Protein AF-A0A1I6V4A9-F1 (afdb_monomer)

Mean predicted aligned error: 11.43 Å

Foldseek 3Di:
DVVVVVVVVVVVVVVPCPDPPPPPPPPPPPPPVAQVVVCVQQVLVQFFPVSNVQSVCLRPDDPVPDPQADPVDQKDWDWDDDPFWIKIFIAGNVRHTQKIKIKGKQTDDGPVVVVVCCVVPPPDDDPMDMWIWMDGPPDNHIDIDD

Solvent-accessible surface area (backbone atoms only — not comparable to full-atom values): 8840 Å² total; per-residue (Å²): 115,75,69,64,56,57,54,54,52,53,58,58,60,67,69,67,69,72,75,82,74,75,80,76,80,70,75,84,73,80,80,69,81,49,37,50,69,56,47,58,43,64,44,37,87,82,43,42,68,76,54,29,57,50,53,52,52,60,38,67,49,62,44,83,84,34,93,86,54,55,96,87,48,68,62,48,82,50,78,46,80,55,100,50,32,40,39,41,36,31,24,38,74,88,49,42,65,46,31,38,47,34,43,36,40,64,61,73,66,57,69,69,58,50,51,51,46,49,73,75,41,72,92,67,77,87,90,69,50,53,40,34,43,37,43,46,67,94,55,87,68,39,52,75,47,112

pLDDT: mean 83.56, std 15.52, range [48.38, 98.31]

Sequence (146 aa):
MKKLWSWMIIAIVGCMTTTWAQDIELSEVVVSAVNYKYLQSIGSEDAAIPVKLLEEKVAHYDLKGSELYSDEYDTYTVSFYIPQGTIVAVYDKDGNIIKTIERFKNINLPKEVNQALYKRFPGWTVKGDVYRVSYRQGQEVSKKIY

Structure (mmCIF, N/CA/C/O backbone):
data_AF-A0A1I6V4A9-F1
#
_entry.id   AF-A0A1I6V4A9-F1
#
loop_
_atom_site.group_PDB
_atom_site.id
_atom_site.type_symbol
_atom_site.label_atom_id
_atom_site.label_alt_id
_atom_site.label_comp_id
_atom_site.label_asym_id
_atom_site.label_entity_id
_atom_site.label_seq_id
_atom_site.pdbx_PDB_ins_code
_atom_site.Cartn_x
_atom_site.Cartn_y
_atom_site.Cartn_z
_atom_site.occupancy
_atom_site.B_iso_or_equiv
_atom_site.auth_seq_id
_atom_site.auth_comp_id
_atom_site.auth_asym_id
_atom_site.auth_atom_id
_atom_site.pdbx_PDB_model_num
ATOM 1 N N . MET A 1 1 ? 70.638 11.428 27.328 1.00 54.38 1 MET A N 1
ATOM 2 C CA . MET A 1 1 ? 69.443 11.469 28.208 1.00 54.38 1 MET A CA 1
ATOM 3 C C . MET A 1 1 ? 68.284 12.301 27.644 1.00 54.38 1 MET A C 1
ATOM 5 O O . MET A 1 1 ? 67.154 11.853 27.743 1.00 54.38 1 MET A O 1
ATOM 9 N N . LYS A 1 2 ? 68.519 13.445 26.975 1.00 52.97 2 LYS A N 1
ATOM 10 C CA . LYS A 1 2 ? 67.441 14.300 26.420 1.00 52.97 2 LYS A CA 1
ATOM 11 C C . LYS A 1 2 ? 66.609 13.664 25.289 1.00 52.97 2 LYS A C 1
ATOM 13 O O . LYS A 1 2 ? 65.428 13.959 25.171 1.00 52.97 2 LYS A O 1
ATOM 18 N N . LYS A 1 3 ? 67.194 12.759 24.487 1.00 53.72 3 LYS A N 1
ATOM 19 C CA . LYS A 1 3 ? 66.452 12.055 23.424 1.00 53.72 3 LYS A CA 1
ATOM 20 C C . LYS A 1 3 ? 65.467 11.010 23.954 1.00 53.72 3 LYS A C 1
ATOM 22 O O . LYS A 1 3 ? 64.415 10.882 23.360 1.00 53.72 3 LYS A O 1
ATOM 27 N N . LEU A 1 4 ? 65.739 10.330 25.072 1.00 53.50 4 LEU A N 1
ATOM 28 C CA . LEU A 1 4 ? 64.808 9.328 25.620 1.00 53.50 4 LEU A CA 1
ATOM 29 C C . LEU A 1 4 ? 63.523 9.982 26.161 1.00 53.50 4 LEU A C 1
ATOM 31 O O . LEU A 1 4 ? 62.426 9.462 25.993 1.00 53.50 4 LEU A O 1
ATOM 35 N N . TRP A 1 5 ? 63.663 11.175 26.743 1.00 56.72 5 TRP A N 1
ATOM 36 C CA . TRP A 1 5 ? 62.543 11.918 27.317 1.00 56.72 5 TRP A CA 1
ATOM 37 C C . TRP A 1 5 ? 61.569 12.438 26.248 1.00 56.72 5 TRP A C 1
ATOM 39 O O . TRP A 1 5 ? 60.359 12.427 26.452 1.00 56.72 5 TRP A O 1
ATOM 49 N N . SER A 1 6 ? 62.083 12.796 25.066 1.00 56.53 6 SER A N 1
ATOM 50 C CA . SER A 1 6 ? 61.264 13.233 23.927 1.00 56.53 6 SER A CA 1
ATOM 51 C C . SER A 1 6 ? 60.375 12.121 23.355 1.00 56.53 6 SER A C 1
ATOM 53 O O . SER A 1 6 ? 59.310 12.422 22.829 1.00 56.53 6 SER A O 1
ATOM 55 N N . TRP A 1 7 ? 60.783 10.852 23.455 1.00 55.19 7 TRP A N 1
ATOM 56 C CA . TRP A 1 7 ? 59.978 9.717 22.980 1.00 55.19 7 TRP A CA 1
ATOM 57 C C . TRP A 1 7 ? 58.879 9.347 23.980 1.00 55.19 7 TRP A C 1
ATOM 59 O O . TRP A 1 7 ? 57.786 8.953 23.581 1.00 55.19 7 TRP A O 1
ATOM 69 N N . MET A 1 8 ? 59.129 9.564 25.274 1.00 58.81 8 MET A N 1
ATOM 70 C CA . MET A 1 8 ? 58.137 9.342 26.326 1.00 58.81 8 MET A CA 1
ATOM 71 C C . MET A 1 8 ? 56.964 10.332 26.234 1.00 58.81 8 MET A C 1
ATOM 73 O O . MET A 1 8 ? 55.823 9.953 26.469 1.00 58.81 8 MET A O 1
ATOM 77 N N . ILE A 1 9 ? 57.217 11.577 25.817 1.00 59.75 9 ILE A N 1
ATOM 78 C CA . ILE A 1 9 ? 56.169 12.601 25.643 1.00 59.75 9 ILE A CA 1
ATOM 79 C C . ILE A 1 9 ? 55.255 12.276 24.448 1.00 59.75 9 ILE A C 1
ATOM 81 O O . ILE A 1 9 ? 54.042 12.437 24.545 1.00 59.75 9 ILE A O 1
ATOM 85 N N . ILE A 1 10 ? 55.804 11.748 23.347 1.00 60.94 10 ILE A N 1
ATOM 86 C CA . ILE A 1 10 ? 55.018 11.341 22.166 1.00 60.94 10 ILE A CA 1
ATOM 87 C C . ILE A 1 10 ? 54.097 10.155 22.496 1.00 60.94 10 ILE A C 1
ATOM 89 O O . ILE A 1 10 ? 52.945 10.135 22.066 1.00 60.94 10 ILE A O 1
ATOM 93 N N . ALA A 1 11 ? 54.564 9.210 23.320 1.00 59.00 11 ALA A N 1
ATOM 94 C CA . ALA A 1 11 ? 53.746 8.088 23.782 1.00 59.00 11 ALA A CA 1
ATOM 95 C C . ALA A 1 11 ? 52.571 8.533 24.677 1.00 59.00 11 ALA A C 1
ATOM 97 O O . ALA A 1 11 ? 51.489 7.955 24.605 1.00 59.00 11 ALA A O 1
ATOM 98 N N . ILE A 1 12 ? 52.752 9.588 25.479 1.00 59.47 12 ILE A N 1
ATOM 99 C CA . ILE A 1 12 ? 51.705 10.122 26.366 1.00 59.47 12 ILE A CA 1
ATOM 100 C C . ILE A 1 12 ? 50.650 10.915 25.575 1.00 59.47 12 ILE A C 1
ATOM 102 O O . ILE A 1 12 ? 49.462 10.809 25.867 1.00 59.47 12 ILE A O 1
ATOM 106 N N . VAL A 1 13 ? 51.053 11.659 24.538 1.00 58.09 13 VAL A N 1
ATOM 107 C CA . VAL A 1 13 ? 50.118 12.423 23.688 1.00 58.09 13 VAL A CA 1
ATOM 108 C C . VAL A 1 13 ? 49.313 11.508 22.754 1.00 58.09 13 VAL A C 1
ATOM 110 O O . VAL A 1 13 ? 48.132 11.761 22.530 1.00 58.09 13 VAL A O 1
ATOM 113 N N . GLY A 1 14 ? 49.895 10.402 22.273 1.00 56.19 14 GLY A N 1
ATOM 114 C CA . GLY A 1 14 ? 49.172 9.405 21.469 1.00 56.19 14 GLY A CA 1
ATOM 115 C C . GLY A 1 14 ? 48.066 8.665 22.234 1.00 56.19 14 GLY A C 1
ATOM 116 O O . GLY A 1 14 ? 47.083 8.240 21.633 1.00 56.19 14 GLY A O 1
ATOM 117 N N . CYS A 1 15 ? 48.182 8.566 23.562 1.00 54.91 15 CYS A N 1
ATOM 118 C CA . CYS A 1 15 ? 47.240 7.828 24.409 1.00 54.91 15 CYS A CA 1
ATOM 119 C C . CYS A 1 15 ? 45.963 8.619 24.771 1.00 54.91 15 CYS A C 1
ATOM 121 O O . CYS A 1 15 ? 45.036 8.054 25.339 1.00 54.91 15 CYS A O 1
ATOM 123 N N . MET A 1 16 ? 45.885 9.917 24.446 1.00 52.19 16 MET A N 1
ATOM 124 C CA . MET A 1 16 ? 44.729 10.766 24.786 1.00 52.19 16 MET A CA 1
ATOM 125 C C . MET A 1 16 ? 43.707 10.938 23.654 1.00 52.19 16 MET A C 1
ATOM 127 O O . MET A 1 16 ? 42.752 11.696 23.799 1.00 52.19 16 MET A O 1
ATOM 131 N N . THR A 1 17 ? 43.839 10.211 22.542 1.00 56.78 17 THR A N 1
ATOM 132 C CA . THR A 1 17 ? 42.770 10.151 21.530 1.00 56.78 17 THR A CA 1
ATOM 133 C C . THR A 1 17 ? 41.770 9.052 21.882 1.00 56.78 17 THR A C 1
ATOM 135 O O . THR A 1 17 ? 41.602 8.075 21.160 1.00 56.78 17 THR A O 1
ATOM 138 N N . THR A 1 18 ? 41.082 9.195 23.018 1.00 60.34 18 THR A N 1
ATOM 139 C CA . THR A 1 18 ? 39.826 8.466 23.212 1.00 60.34 18 THR A CA 1
ATOM 140 C C . THR A 1 18 ? 38.873 8.972 22.142 1.00 60.34 18 THR A C 1
ATOM 142 O O . THR A 1 18 ? 38.457 10.132 22.155 1.00 60.34 18 THR A O 1
ATOM 145 N N . THR A 1 19 ? 38.610 8.125 21.156 1.00 58.69 19 THR A N 1
ATOM 146 C CA . THR A 1 19 ? 37.607 8.337 20.123 1.00 58.69 19 THR A CA 1
ATOM 147 C C . THR A 1 19 ? 36.310 8.772 20.792 1.00 58.69 19 THR A C 1
ATOM 149 O O . THR A 1 19 ? 35.722 8.011 21.558 1.00 58.69 19 THR A O 1
ATOM 152 N N . TRP A 1 20 ? 35.879 9.999 20.516 1.00 59.47 20 TRP A N 1
ATOM 153 C CA . TRP A 1 20 ? 34.527 10.448 20.809 1.00 59.47 20 TRP A CA 1
ATOM 154 C C . TRP A 1 20 ? 33.604 9.663 19.879 1.00 59.47 20 TRP A C 1
ATOM 156 O O . TRP A 1 20 ? 33.311 10.094 18.766 1.00 59.47 20 TRP A O 1
ATOM 166 N N . ALA A 1 21 ? 33.224 8.457 20.292 1.00 62.88 21 ALA A N 1
ATOM 167 C CA . ALA A 1 21 ? 32.079 7.784 19.716 1.00 62.88 21 ALA A CA 1
ATOM 168 C C . ALA A 1 21 ? 30.872 8.601 20.176 1.00 62.88 21 ALA A C 1
ATOM 170 O O . ALA A 1 21 ? 30.520 8.591 21.352 1.00 62.88 21 ALA A O 1
ATOM 171 N N . GLN A 1 22 ? 30.320 9.421 19.283 1.00 57.84 22 GLN A N 1
ATOM 172 C CA . GLN A 1 22 ? 29.008 9.990 19.534 1.00 57.84 22 GLN A CA 1
ATOM 173 C C . GLN A 1 22 ? 28.034 8.817 19.498 1.00 57.84 22 GLN A C 1
ATOM 175 O O . GLN A 1 22 ? 27.768 8.274 18.425 1.00 57.84 22 GLN A O 1
ATOM 180 N N . ASP A 1 23 ? 27.549 8.408 20.667 1.00 56.22 23 ASP A N 1
ATOM 181 C CA . ASP A 1 23 ? 26.389 7.536 20.756 1.00 56.22 23 ASP A CA 1
ATOM 182 C C . ASP A 1 23 ? 25.213 8.335 20.195 1.00 56.22 23 ASP A C 1
ATOM 184 O O . ASP A 1 23 ? 24.641 9.210 20.845 1.00 56.22 23 ASP A O 1
ATOM 188 N N . ILE A 1 24 ? 24.918 8.109 18.917 1.00 59.47 24 ILE A N 1
ATOM 189 C CA . ILE A 1 24 ? 23.676 8.564 18.313 1.00 59.47 24 ILE A CA 1
ATOM 190 C C . ILE A 1 24 ? 22.593 7.740 19.009 1.00 59.47 24 ILE A C 1
ATOM 192 O O . ILE A 1 24 ? 22.347 6.597 18.625 1.00 59.47 24 ILE A O 1
ATOM 196 N N . GLU A 1 25 ? 21.976 8.298 20.052 1.00 52.31 25 GLU A N 1
ATOM 197 C CA . GLU A 1 25 ? 20.703 7.795 20.561 1.00 52.31 25 GLU A CA 1
ATOM 198 C C . GLU A 1 25 ? 19.691 7.923 19.422 1.00 52.31 25 GLU A C 1
ATOM 200 O O . GLU A 1 25 ? 19.100 8.978 19.174 1.00 52.31 25 GLU A O 1
ATOM 205 N N . LEU A 1 26 ? 19.546 6.844 18.655 1.00 58.53 26 LEU A N 1
ATOM 206 C CA . LEU A 1 26 ? 18.434 6.698 17.741 1.00 58.53 26 LEU A CA 1
ATOM 207 C C . LEU A 1 26 ? 17.184 6.729 18.616 1.00 58.53 26 LEU A C 1
ATOM 209 O O . LEU A 1 26 ? 17.035 5.884 19.498 1.00 58.53 26 LEU A O 1
ATOM 213 N N . SER A 1 27 ? 16.322 7.726 18.398 1.00 50.78 27 SER A N 1
ATOM 214 C CA . SER A 1 27 ? 15.012 7.777 19.044 1.00 50.78 27 SER A CA 1
ATOM 215 C C . SER A 1 27 ? 14.372 6.398 18.919 1.00 50.78 27 SER A C 1
ATOM 217 O O . SER A 1 27 ? 14.361 5.833 17.821 1.00 50.78 27 SER A O 1
ATOM 219 N N . GLU A 1 28 ? 13.919 5.841 20.044 1.00 48.44 28 GLU A N 1
ATOM 220 C CA . GLU A 1 28 ? 13.227 4.560 20.058 1.00 48.44 28 GLU A CA 1
ATOM 221 C C . GLU A 1 28 ? 12.020 4.676 19.126 1.00 48.44 28 GLU A C 1
ATOM 223 O O . GLU A 1 28 ? 11.001 5.290 19.448 1.00 48.44 28 GLU A O 1
ATOM 228 N N . VAL A 1 29 ? 12.163 4.130 17.919 1.00 57.12 29 VAL A N 1
ATOM 229 C CA . VAL A 1 29 ? 11.039 3.960 17.016 1.00 57.12 29 VAL A CA 1
ATOM 230 C C . VAL A 1 29 ? 10.203 2.881 17.669 1.00 57.12 29 VAL A C 1
ATOM 232 O O . VAL A 1 29 ? 10.557 1.704 17.627 1.00 57.12 29 VAL A O 1
ATOM 235 N N . VAL A 1 30 ? 9.106 3.284 18.308 1.00 48.38 30 VAL A N 1
ATOM 236 C CA . VAL A 1 30 ? 8.056 2.350 18.695 1.00 48.38 30 VAL A CA 1
ATOM 237 C C . VAL A 1 30 ? 7.569 1.729 17.393 1.00 48.38 30 VAL A C 1
ATOM 239 O O . VAL A 1 30 ? 6.771 2.320 16.667 1.00 48.38 30 VAL A O 1
ATOM 242 N N . VAL A 1 31 ? 8.093 0.547 17.065 1.00 52.16 31 VAL A N 1
ATOM 243 C CA . VAL A 1 31 ? 7.579 -0.286 15.981 1.00 52.16 31 VAL A CA 1
ATOM 244 C C . VAL A 1 31 ? 6.259 -0.846 16.491 1.00 52.16 31 VAL A C 1
ATOM 246 O O . VAL A 1 31 ? 6.157 -1.988 16.936 1.00 52.16 31 VAL A O 1
ATOM 249 N N . SER A 1 32 ? 5.233 -0.002 16.515 1.00 54.34 32 SER A N 1
ATOM 250 C CA . SER A 1 32 ? 3.876 -0.483 16.656 1.00 54.34 32 SER A CA 1
ATOM 251 C C . SER A 1 32 ? 3.626 -1.350 15.424 1.00 54.34 32 SER A C 1
ATOM 253 O O . SER A 1 32 ? 3.811 -0.920 14.288 1.00 54.34 32 SER A O 1
ATOM 255 N N . ALA A 1 33 ? 3.278 -2.619 15.642 1.00 59.25 33 ALA A N 1
ATOM 256 C CA . ALA A 1 33 ? 2.959 -3.571 14.579 1.00 59.25 33 ALA A CA 1
ATOM 257 C C . ALA A 1 33 ? 1.608 -3.222 13.922 1.00 59.25 33 ALA A C 1
ATOM 259 O O . ALA A 1 33 ? 0.701 -4.052 13.838 1.00 59.25 33 ALA A O 1
ATOM 260 N N . VAL A 1 34 ? 1.428 -1.969 13.512 1.00 77.75 34 VAL A N 1
ATOM 261 C CA . VAL A 1 34 ? 0.196 -1.484 12.906 1.00 77.75 34 VAL A CA 1
ATOM 262 C C . VAL A 1 34 ? 0.187 -1.974 11.466 1.00 77.75 34 VAL A C 1
ATOM 264 O O . VAL A 1 34 ? 1.165 -1.849 10.733 1.00 77.75 34 VAL A O 1
ATOM 267 N N . ASN A 1 35 ? -0.918 -2.595 11.061 1.00 92.50 35 ASN A N 1
ATOM 268 C CA . ASN A 1 35 ? -1.156 -2.980 9.671 1.00 92.50 35 ASN A CA 1
ATOM 269 C C . ASN A 1 35 ? -0.128 -3.947 9.039 1.00 92.50 35 ASN A C 1
ATOM 271 O O . ASN A 1 35 ? -0.049 -4.043 7.815 1.00 92.50 35 ASN A O 1
ATOM 275 N N . TYR A 1 36 ? 0.593 -4.754 9.831 1.00 90.69 36 TYR A N 1
ATOM 276 C CA . TYR A 1 36 ? 1.544 -5.749 9.297 1.00 90.69 36 TYR A CA 1
ATOM 277 C C . TYR A 1 36 ? 0.890 -6.750 8.327 1.00 90.69 36 TYR A C 1
ATOM 279 O O . TYR A 1 36 ? 1.500 -7.152 7.339 1.00 90.69 36 TYR A O 1
ATOM 287 N N . LYS A 1 37 ? -0.379 -7.121 8.570 1.00 91.56 37 LYS A N 1
ATOM 288 C CA . LYS A 1 37 ? -1.156 -8.008 7.686 1.00 91.56 37 LYS A CA 1
ATOM 289 C C . LYS A 1 37 ? -1.301 -7.421 6.284 1.00 91.56 37 LYS A C 1
ATOM 291 O O . LYS A 1 37 ? -1.220 -8.151 5.302 1.00 91.56 37 LYS A O 1
ATOM 296 N N . TYR A 1 38 ? -1.490 -6.105 6.199 1.00 94.06 38 TYR A N 1
ATOM 297 C CA . TYR A 1 38 ? -1.536 -5.392 4.932 1.00 94.06 38 TYR A CA 1
ATOM 298 C C . TYR A 1 38 ? -0.183 -5.500 4.217 1.00 94.06 38 TYR A C 1
ATOM 300 O O . TYR A 1 38 ? -0.148 -6.080 3.133 1.00 94.06 38 TYR A O 1
ATOM 308 N N . LEU A 1 39 ? 0.918 -5.075 4.855 1.00 93.25 39 LEU A N 1
ATOM 309 C CA . LEU A 1 39 ? 2.272 -5.103 4.271 1.00 93.25 39 LEU A CA 1
ATOM 310 C C . LEU A 1 39 ? 2.693 -6.504 3.806 1.00 93.25 39 LEU A C 1
ATOM 312 O O . LEU A 1 39 ? 3.253 -6.664 2.719 1.00 93.25 39 LEU A O 1
ATOM 316 N N . GLN A 1 40 ? 2.379 -7.524 4.606 1.00 91.31 40 GLN A N 1
ATOM 317 C CA . GLN A 1 40 ? 2.650 -8.918 4.273 1.00 91.31 40 GLN A CA 1
ATOM 318 C C . GLN A 1 40 ? 1.821 -9.378 3.068 1.00 91.31 40 GLN A C 1
ATOM 320 O O . GLN A 1 40 ? 2.366 -9.961 2.135 1.00 91.31 40 GLN A O 1
ATOM 325 N N . SER A 1 41 ? 0.514 -9.090 3.049 1.00 91.56 41 SER A N 1
ATOM 326 C CA . SER A 1 41 ? -0.380 -9.533 1.969 1.00 91.56 41 SER A CA 1
ATOM 327 C C . SER A 1 41 ? -0.008 -8.948 0.606 1.00 91.56 41 SER A C 1
ATOM 329 O O . SER A 1 41 ? -0.169 -9.604 -0.423 1.00 91.56 41 SER A O 1
ATOM 331 N N . ILE A 1 42 ? 0.481 -7.705 0.589 1.00 91.44 42 ILE A N 1
ATOM 332 C CA . ILE A 1 42 ? 0.906 -7.021 -0.629 1.00 91.44 42 ILE A CA 1
ATOM 333 C C . ILE A 1 42 ? 2.374 -7.289 -0.950 1.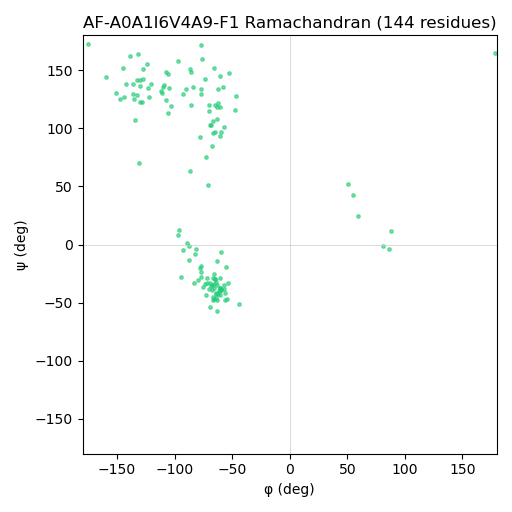00 91.44 42 ILE A C 1
ATOM 335 O O . ILE A 1 42 ? 2.857 -6.772 -1.948 1.00 91.44 42 ILE A O 1
ATOM 339 N N . GLY A 1 43 ? 3.092 -8.091 -0.156 1.00 89.62 43 GLY A N 1
ATOM 340 C CA . GLY A 1 43 ? 4.514 -8.379 -0.356 1.00 89.62 43 GLY A CA 1
ATOM 341 C C . GLY A 1 43 ? 5.342 -7.108 -0.540 1.00 89.62 43 GLY A C 1
ATOM 342 O O . GLY A 1 43 ? 6.031 -6.980 -1.551 1.00 89.62 43 GLY A O 1
ATOM 343 N N . SER A 1 44 ? 5.199 -6.160 0.391 1.00 87.56 44 SER A N 1
ATOM 344 C CA . SER A 1 44 ? 5.850 -4.841 0.341 1.00 87.56 44 SER A CA 1
ATOM 345 C C . SER A 1 44 ? 7.383 -4.934 0.324 1.00 87.56 44 SER A C 1
ATOM 347 O O . SER A 1 44 ? 8.066 -4.103 -0.270 1.00 87.56 44 SER A O 1
ATOM 349 N N . GLU A 1 45 ? 7.939 -5.989 0.926 1.00 86.75 45 GLU A N 1
ATOM 350 C CA . GLU A 1 45 ? 9.384 -6.224 0.991 1.00 86.75 45 GLU A CA 1
ATOM 351 C C . GLU A 1 45 ? 10.036 -6.358 -0.393 1.00 86.75 45 GLU A C 1
ATOM 353 O O . GLU A 1 45 ? 11.119 -5.814 -0.610 1.00 86.75 45 GLU A O 1
ATOM 358 N N . ASP A 1 46 ? 9.341 -6.997 -1.337 1.00 85.88 46 ASP A N 1
ATOM 359 C CA . ASP A 1 46 ? 9.819 -7.233 -2.704 1.00 85.88 46 ASP A CA 1
ATOM 360 C C . ASP A 1 46 ? 9.499 -6.070 -3.663 1.00 85.88 46 ASP A C 1
ATOM 362 O O . ASP A 1 46 ? 9.812 -6.122 -4.858 1.00 85.88 46 ASP A O 1
ATOM 366 N N . ALA A 1 47 ? 8.818 -5.029 -3.178 1.00 88.56 47 ALA A N 1
ATOM 367 C CA . ALA A 1 47 ? 8.380 -3.915 -4.003 1.00 88.56 47 ALA A CA 1
ATOM 368 C C . ALA A 1 47 ? 9.532 -2.955 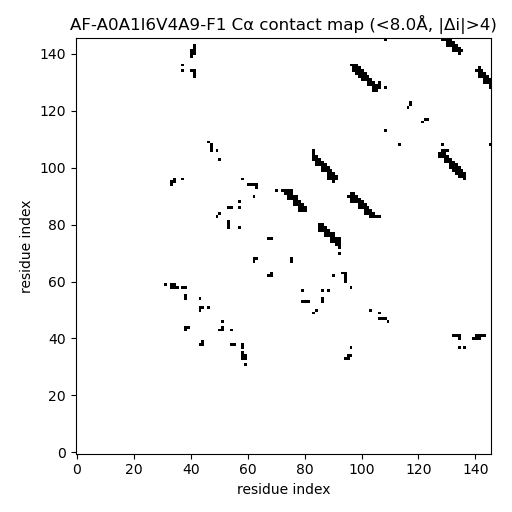-4.345 1.00 88.56 47 ALA A C 1
ATOM 370 O O . ALA A 1 47 ? 10.562 -2.875 -3.674 1.00 88.56 47 ALA A O 1
ATOM 371 N N . ALA A 1 48 ? 9.345 -2.161 -5.402 1.00 90.44 48 ALA A N 1
ATOM 372 C CA . ALA A 1 48 ? 10.284 -1.093 -5.727 1.00 90.44 48 ALA A CA 1
ATOM 373 C C . ALA A 1 48 ? 10.373 -0.079 -4.569 1.00 90.44 48 ALA A C 1
ATOM 375 O O . ALA A 1 48 ? 9.362 0.257 -3.962 1.00 90.44 48 ALA A O 1
ATOM 376 N N . ILE A 1 49 ? 11.558 0.487 -4.319 1.00 91.06 49 ILE A N 1
ATOM 377 C CA . ILE A 1 49 ? 11.803 1.450 -3.223 1.00 91.06 49 ILE A CA 1
ATOM 378 C C . ILE A 1 49 ? 10.706 2.529 -3.071 1.00 91.06 49 ILE A C 1
ATOM 380 O O . ILE A 1 49 ? 10.194 2.679 -1.963 1.00 91.06 49 ILE A O 1
ATOM 384 N N . PRO A 1 50 ? 10.287 3.270 -4.124 1.00 91.56 50 PRO A N 1
ATOM 385 C CA . PRO A 1 50 ? 9.249 4.297 -3.966 1.00 91.56 50 PRO A CA 1
ATOM 386 C C . PRO A 1 50 ? 7.879 3.728 -3.572 1.00 91.56 50 PRO A C 1
ATOM 388 O O . PRO A 1 50 ? 7.105 4.413 -2.910 1.00 91.56 50 PRO A O 1
ATOM 391 N N . VAL A 1 51 ? 7.583 2.492 -3.977 1.00 93.81 51 VAL A N 1
ATOM 392 C CA . VAL A 1 51 ? 6.363 1.775 -3.595 1.00 93.81 51 VAL A CA 1
ATOM 393 C C . VAL A 1 51 ? 6.430 1.425 -2.115 1.00 93.81 51 VAL A C 1
ATOM 395 O O . VAL A 1 51 ? 5.570 1.861 -1.355 1.00 93.81 51 VAL A O 1
ATOM 398 N N . LYS A 1 52 ? 7.510 0.753 -1.699 1.00 93.25 52 LYS A N 1
ATOM 399 C CA . LYS A 1 52 ? 7.740 0.333 -0.314 1.00 93.25 52 LYS A CA 1
ATOM 400 C C . LYS A 1 52 ? 7.653 1.502 0.667 1.00 93.25 52 LYS A C 1
ATOM 402 O O . LYS A 1 52 ? 6.945 1.419 1.661 1.00 93.25 52 LYS A O 1
ATOM 407 N N . LEU A 1 53 ? 8.309 2.623 0.361 1.00 93.06 53 LEU A N 1
ATOM 408 C CA . LEU A 1 53 ? 8.276 3.812 1.221 1.00 93.06 53 LEU A CA 1
ATOM 409 C C . LEU A 1 53 ? 6.859 4.374 1.396 1.00 93.06 53 LEU A C 1
ATOM 411 O O . LEU A 1 53 ? 6.503 4.834 2.482 1.00 93.06 53 LEU A O 1
ATOM 415 N N . LEU A 1 54 ? 6.046 4.363 0.335 1.00 95.75 54 LEU A N 1
ATOM 416 C CA . LEU A 1 54 ? 4.669 4.836 0.425 1.00 95.75 54 LEU A CA 1
ATOM 417 C C . LEU A 1 54 ? 3.796 3.840 1.193 1.00 95.75 54 LEU A C 1
ATOM 419 O O . LEU A 1 54 ? 3.030 4.260 2.051 1.00 95.75 54 LEU A O 1
ATOM 423 N N . GLU A 1 55 ? 3.937 2.542 0.930 1.00 95.75 55 GLU A N 1
ATOM 424 C CA . GLU A 1 55 ? 3.222 1.475 1.637 1.00 95.75 55 GLU A CA 1
ATOM 425 C C . GLU A 1 55 ? 3.539 1.468 3.141 1.00 95.75 55 GLU A C 1
ATOM 427 O O . GLU A 1 55 ? 2.616 1.390 3.953 1.00 95.75 55 GLU A O 1
ATOM 432 N N . GLU A 1 56 ? 4.807 1.635 3.529 1.00 94.50 56 GLU A N 1
ATOM 433 C CA . GLU A 1 56 ? 5.214 1.776 4.932 1.00 94.50 56 GLU A CA 1
ATOM 434 C C . GLU A 1 56 ? 4.603 3.026 5.568 1.00 94.50 56 GLU A C 1
ATOM 436 O O . GLU A 1 56 ? 4.082 2.953 6.681 1.00 94.50 56 GLU A O 1
ATOM 441 N N . LYS A 1 57 ? 4.585 4.161 4.860 1.00 94.75 57 LYS A N 1
ATOM 442 C CA . LYS A 1 57 ? 3.926 5.380 5.349 1.00 94.75 57 LYS A CA 1
ATOM 443 C C . LYS A 1 57 ? 2.430 5.168 5.594 1.00 94.75 57 LYS A C 1
ATOM 445 O O . LYS A 1 57 ? 1.898 5.697 6.564 1.00 94.75 57 LYS A O 1
ATOM 450 N N . VAL A 1 58 ? 1.758 4.420 4.719 1.00 96.25 58 VAL A N 1
ATOM 451 C CA . VAL A 1 58 ? 0.343 4.062 4.885 1.00 96.25 58 VAL A CA 1
ATOM 452 C C . VAL A 1 58 ? 0.159 3.135 6.088 1.00 96.25 58 VAL A C 1
ATOM 454 O O . VAL A 1 58 ? -0.710 3.377 6.916 1.00 96.25 58 VAL A O 1
ATOM 457 N N . ALA A 1 59 ? 0.998 2.111 6.243 1.00 95.50 59 ALA A N 1
ATOM 458 C CA . ALA A 1 59 ? 0.878 1.168 7.353 1.00 95.50 59 ALA A CA 1
ATOM 459 C C . ALA A 1 59 ? 1.017 1.832 8.735 1.00 95.50 59 ALA A C 1
ATOM 461 O O . ALA A 1 59 ? 0.279 1.469 9.652 1.00 95.50 59 ALA A O 1
ATOM 462 N N . HIS A 1 60 ? 1.907 2.823 8.853 1.00 94.06 60 HIS A N 1
ATOM 463 C CA . HIS A 1 60 ? 2.213 3.537 10.099 1.00 94.06 60 HIS A CA 1
ATOM 464 C C . HIS A 1 60 ? 1.453 4.861 10.261 1.00 94.06 60 HIS A C 1
ATOM 466 O O . HIS A 1 60 ? 1.814 5.676 11.109 1.00 94.06 60 HIS A O 1
ATOM 472 N N . TYR A 1 61 ? 0.435 5.125 9.439 1.00 94.31 61 TYR A N 1
ATOM 473 C CA . TYR A 1 61 ? -0.338 6.353 9.564 1.00 94.31 61 TYR A CA 1
ATOM 474 C C . TYR A 1 61 ? -1.096 6.390 10.899 1.00 94.31 61 TYR A C 1
ATOM 476 O O . TYR A 1 61 ? -1.946 5.538 11.164 1.00 94.31 61 TYR A O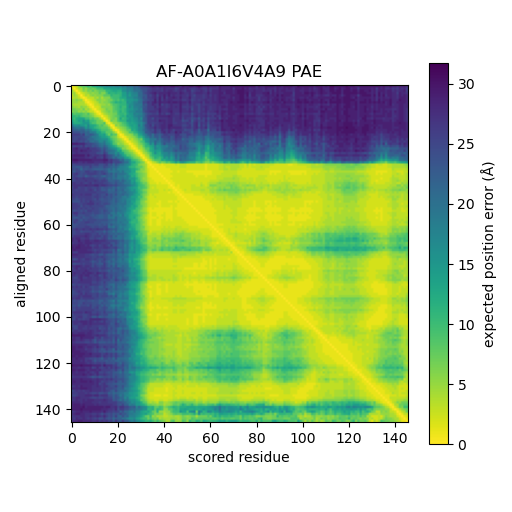 1
ATOM 484 N N . ASP A 1 62 ? -0.807 7.399 11.723 1.00 93.19 62 ASP A N 1
ATOM 485 C CA . ASP A 1 62 ? -1.526 7.633 12.973 1.00 93.19 62 ASP A CA 1
ATOM 486 C C . ASP A 1 62 ? -2.874 8.305 12.694 1.00 93.19 62 ASP A C 1
ATOM 488 O O . ASP A 1 62 ? -2.987 9.528 12.599 1.00 93.19 62 ASP A O 1
ATOM 492 N N . LEU A 1 63 ? -3.909 7.476 12.544 1.00 92.44 63 LEU A N 1
ATOM 493 C CA . LEU A 1 63 ? -5.273 7.949 12.353 1.00 92.44 63 LEU A CA 1
ATOM 494 C C . LEU A 1 63 ? -5.778 8.720 13.579 1.00 92.44 63 LEU A C 1
ATOM 496 O O . LEU A 1 63 ? -6.356 9.789 13.410 1.00 92.44 63 LEU A O 1
ATOM 500 N N . LYS A 1 64 ? -5.567 8.201 14.797 1.00 89.81 64 LYS A N 1
ATOM 501 C CA . LYS A 1 64 ? -6.161 8.749 16.031 1.00 89.81 64 LYS A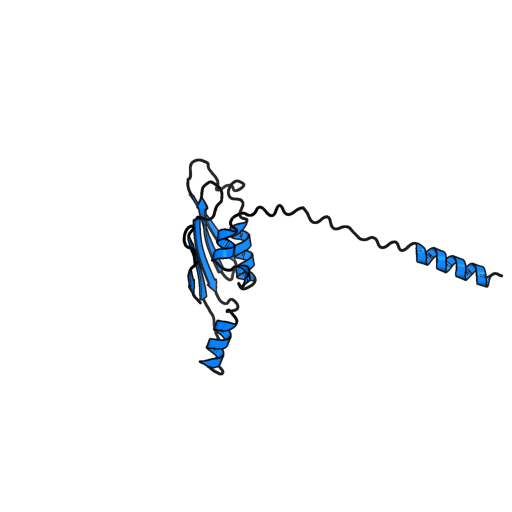 CA 1
ATOM 502 C C . LYS A 1 64 ? -5.530 10.080 16.440 1.00 89.81 64 LYS A C 1
ATOM 504 O O . LYS A 1 64 ? -6.208 10.906 17.041 1.00 89.81 64 LYS A O 1
ATOM 509 N N . GLY A 1 65 ? -4.263 10.296 16.092 1.00 90.19 65 GLY A N 1
ATOM 510 C CA . GLY A 1 65 ? -3.586 11.585 16.236 1.00 90.19 65 GLY A CA 1
ATOM 511 C C . GLY A 1 65 ? -3.878 12.587 15.113 1.00 90.19 65 GLY A C 1
ATOM 512 O O . GLY A 1 65 ? -3.397 13.717 15.176 1.00 90.19 65 GLY A O 1
ATOM 513 N N . SER A 1 66 ? -4.633 12.205 14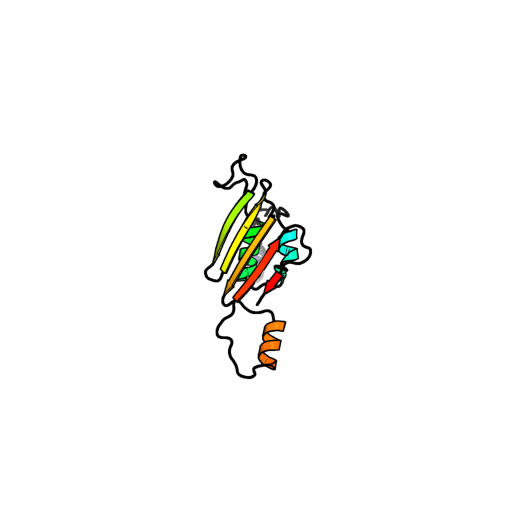.077 1.00 90.12 66 SER A N 1
ATOM 514 C CA . SER A 1 66 ? -4.926 13.083 12.941 1.00 90.12 66 SER A CA 1
ATOM 515 C C . SER A 1 66 ? -6.146 13.976 13.177 1.00 90.12 66 SER A C 1
ATOM 517 O O . SER A 1 66 ? -7.115 13.578 13.817 1.00 90.12 66 SER A O 1
ATOM 519 N N . GLU A 1 67 ? -6.155 15.155 12.553 1.00 90.75 67 GLU A N 1
ATOM 520 C CA . GLU A 1 67 ? -7.315 16.067 12.541 1.00 90.75 67 GLU A CA 1
ATOM 521 C C . GLU A 1 67 ? -8.555 15.472 11.849 1.00 90.75 67 GLU A C 1
ATOM 523 O O . GLU A 1 67 ? -9.652 16.011 11.967 1.00 90.75 67 GLU A O 1
ATOM 528 N N . LEU A 1 68 ? -8.390 14.371 11.107 1.00 86.06 68 LEU A N 1
ATOM 529 C CA . LEU A 1 68 ? -9.487 13.679 10.434 1.00 86.06 68 LEU A CA 1
ATOM 530 C C . LEU A 1 68 ? -10.317 12.825 11.399 1.00 86.06 68 LEU A C 1
ATOM 532 O O . LEU A 1 68 ? -11.425 12.436 11.037 1.00 86.06 68 LEU A O 1
ATOM 536 N N . TYR A 1 69 ? -9.781 12.489 12.575 1.00 90.62 69 TYR A N 1
ATOM 537 C CA . TYR A 1 69 ? -10.404 11.551 13.501 1.00 90.62 69 TYR A CA 1
ATOM 538 C C . TYR A 1 69 ? -11.572 12.172 14.275 1.00 90.62 69 TYR A C 1
ATOM 540 O O . TYR A 1 69 ? -11.462 13.257 14.841 1.00 90.62 69 TYR A O 1
ATOM 548 N N . SER A 1 70 ? -12.685 11.440 14.345 1.00 89.62 70 SER A N 1
ATOM 549 C CA . SER A 1 70 ? -13.854 11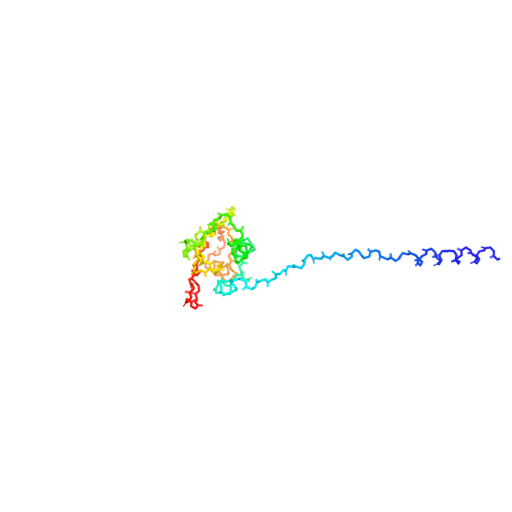.754 15.168 1.00 89.62 70 SER A CA 1
ATOM 550 C C . SER A 1 70 ? -14.562 10.459 15.566 1.00 89.62 70 SER A C 1
ATOM 552 O O . SER A 1 70 ? -14.885 9.621 14.732 1.00 89.62 70 SER A O 1
ATOM 554 N N . ASP A 1 71 ? -14.863 10.292 16.847 1.00 88.12 71 ASP A N 1
ATOM 555 C CA . ASP A 1 71 ? -15.532 9.102 17.383 1.00 88.12 71 ASP A CA 1
ATOM 556 C C . ASP A 1 71 ? -16.926 8.809 16.785 1.00 88.12 71 ASP A C 1
ATOM 558 O O . ASP A 1 71 ? -17.479 7.737 17.029 1.00 88.12 71 ASP A O 1
ATOM 562 N N . GLU A 1 72 ? -17.459 9.706 15.953 1.00 92.12 72 GLU A N 1
ATOM 563 C CA . GLU A 1 72 ? -18.708 9.549 15.204 1.00 92.12 72 GLU A CA 1
ATOM 564 C C . GLU A 1 72 ? -18.591 8.661 13.948 1.00 92.12 72 GLU A C 1
ATOM 566 O O . GLU A 1 72 ? -19.609 8.165 13.461 1.00 92.12 72 GLU A O 1
ATOM 571 N N . TYR A 1 73 ? -17.386 8.448 13.399 1.00 92.31 73 TYR A N 1
ATOM 572 C CA . TYR A 1 73 ? -17.196 7.703 12.146 1.00 92.31 73 TYR A CA 1
ATOM 573 C C . TYR A 1 73 ? -16.635 6.291 12.350 1.00 92.31 73 TYR A C 1
ATOM 575 O O . TYR A 1 73 ? -15.618 6.084 13.013 1.00 92.31 73 TYR A O 1
ATOM 583 N N . ASP A 1 74 ? -17.236 5.322 11.654 1.00 93.44 74 ASP A N 1
ATOM 584 C CA . ASP A 1 74 ? -16.772 3.928 11.644 1.00 93.44 74 ASP A CA 1
ATOM 585 C C . ASP A 1 74 ? -15.539 3.701 10.755 1.00 93.44 74 ASP A C 1
ATOM 587 O O . ASP A 1 74 ? -14.761 2.769 10.985 1.00 93.44 74 ASP A O 1
ATOM 591 N N . THR A 1 75 ? -15.373 4.519 9.708 1.00 95.88 75 THR A N 1
ATOM 592 C CA . THR A 1 75 ? -14.299 4.355 8.719 1.00 95.88 75 THR A CA 1
ATOM 593 C C . THR A 1 75 ? -13.765 5.681 8.205 1.00 95.88 75 THR A C 1
ATOM 595 O O . THR A 1 75 ? -14.504 6.658 8.091 1.00 95.88 75 THR A O 1
ATOM 598 N N . TYR A 1 76 ? -12.497 5.669 7.797 1.00 96.50 76 TYR A N 1
ATOM 599 C CA . TYR A 1 76 ? -11.768 6.848 7.341 1.00 96.50 76 TYR A CA 1
ATOM 600 C C . TYR A 1 76 ? -11.042 6.552 6.046 1.00 96.50 76 TYR A C 1
ATOM 602 O O . TYR A 1 76 ? -10.290 5.585 5.958 1.00 96.50 76 TYR A O 1
ATOM 610 N N . THR A 1 77 ? -11.238 7.396 5.037 1.00 97.06 77 THR A N 1
ATOM 611 C CA . THR A 1 77 ? -10.526 7.276 3.761 1.00 97.06 77 THR A CA 1
ATOM 612 C C . THR A 1 77 ? -9.421 8.316 3.693 1.00 97.06 77 THR A C 1
ATOM 614 O O . THR A 1 77 ? -9.696 9.513 3.701 1.00 97.06 77 THR A O 1
ATOM 617 N N . VAL A 1 78 ? -8.175 7.864 3.578 1.00 97.31 78 VAL A N 1
ATOM 618 C CA . VAL A 1 78 ? -6.993 8.729 3.516 1.00 97.31 78 VAL A CA 1
ATOM 619 C C . VAL A 1 78 ? -6.231 8.438 2.232 1.00 97.31 78 VAL A C 1
ATOM 621 O O . VAL A 1 78 ? -6.039 7.283 1.846 1.00 97.31 78 VAL A O 1
ATOM 624 N N . SER A 1 79 ? -5.815 9.499 1.544 1.00 97.62 79 SER A N 1
ATOM 625 C CA . SER A 1 79 ? -5.083 9.396 0.284 1.00 97.62 79 SER A CA 1
ATOM 626 C C . SER A 1 79 ? -3.645 9.876 0.441 1.00 97.62 79 SER A C 1
ATOM 628 O O . SER A 1 79 ? -3.395 10.963 0.958 1.00 97.62 79 SER A O 1
ATOM 630 N N . PHE A 1 80 ? -2.707 9.080 -0.058 1.00 97.31 80 PHE A N 1
ATOM 631 C CA . PHE A 1 80 ? -1.271 9.315 0.015 1.00 97.31 80 PHE A CA 1
ATOM 632 C C . PHE A 1 80 ? -0.698 9.401 -1.392 1.00 97.31 80 PHE A C 1
ATOM 634 O O . PHE A 1 80 ? -1.051 8.604 -2.261 1.00 97.31 80 PHE A O 1
ATOM 641 N N . TYR A 1 81 ? 0.204 10.355 -1.612 1.00 95.81 81 TYR A N 1
ATOM 642 C CA . TYR A 1 81 ? 0.694 10.692 -2.944 1.00 95.81 81 TYR A CA 1
ATOM 643 C C . TYR A 1 81 ? 2.211 10.874 -2.953 1.00 95.81 81 TYR A C 1
ATOM 645 O O . TYR A 1 81 ? 2.778 11.521 -2.073 1.00 95.81 81 TYR A O 1
ATOM 653 N N . ILE A 1 82 ? 2.838 10.347 -4.001 1.00 93.19 82 ILE A N 1
ATOM 654 C CA . ILE A 1 82 ? 4.195 10.666 -4.457 1.00 93.19 82 ILE A CA 1
ATOM 655 C C . ILE A 1 82 ? 4.132 10.917 -5.973 1.00 93.19 82 ILE A C 1
ATOM 657 O O . ILE A 1 82 ? 3.161 10.506 -6.613 1.00 93.19 82 ILE A O 1
ATOM 661 N N . PRO A 1 83 ? 5.145 11.534 -6.604 1.00 94.06 83 PRO A N 1
ATOM 662 C CA . PRO A 1 83 ? 5.124 11.762 -8.054 1.00 94.06 83 PRO A CA 1
ATOM 663 C C . PRO A 1 83 ? 4.874 10.491 -8.886 1.00 94.06 83 PRO A C 1
ATOM 665 O O . PRO A 1 83 ? 4.238 10.538 -9.938 1.00 94.06 83 PRO A O 1
ATOM 668 N N . GLN A 1 84 ? 5.356 9.346 -8.402 1.00 92.75 84 GLN A N 1
ATOM 669 C CA . GLN A 1 84 ? 5.271 8.048 -9.063 1.00 92.75 84 GLN A CA 1
ATOM 670 C C . GLN A 1 84 ? 3.978 7.284 -8.755 1.00 92.75 84 GLN A C 1
ATOM 672 O O . GLN A 1 84 ? 3.696 6.307 -9.446 1.00 92.75 84 GLN A O 1
ATOM 677 N N . GLY A 1 85 ? 3.182 7.671 -7.752 1.00 95.12 85 GLY A N 1
ATOM 678 C CA . GLY A 1 85 ? 2.055 6.842 -7.338 1.00 95.12 85 GLY A CA 1
ATOM 679 C C . GLY A 1 85 ? 1.137 7.402 -6.262 1.00 95.12 85 GLY A C 1
ATOM 680 O O . GLY A 1 85 ? 1.351 8.462 -5.676 1.00 95.12 85 GLY A O 1
ATOM 681 N N . THR A 1 86 ? 0.055 6.669 -6.042 1.00 97.81 86 THR A N 1
ATOM 682 C CA . THR A 1 86 ? -1.026 7.029 -5.129 1.00 97.81 86 THR A CA 1
ATOM 683 C C . THR A 1 86 ? -1.535 5.786 -4.422 1.00 97.81 86 THR A C 1
ATOM 685 O O . THR A 1 86 ? -1.749 4.760 -5.071 1.00 97.81 86 THR A O 1
ATOM 688 N N . ILE A 1 87 ? -1.791 5.909 -3.121 1.00 98.31 87 ILE A N 1
ATOM 689 C CA . ILE A 1 87 ? -2.497 4.911 -2.318 1.00 98.31 87 ILE A CA 1
ATOM 690 C C . ILE A 1 87 ? -3.723 5.573 -1.696 1.00 98.31 87 ILE A C 1
ATOM 692 O O . ILE A 1 87 ? -3.605 6.602 -1.035 1.00 98.31 87 ILE A O 1
ATOM 696 N N . VAL A 1 88 ? -4.893 4.972 -1.891 1.00 98.25 88 VAL A N 1
ATOM 697 C CA . VAL A 1 88 ? -6.112 5.307 -1.149 1.00 98.25 88 VAL A CA 1
ATOM 698 C C . VAL A 1 88 ? -6.364 4.183 -0.161 1.00 98.25 88 VAL A C 1
ATOM 700 O O . VAL A 1 88 ? -6.647 3.055 -0.572 1.00 98.25 88 VAL A O 1
ATOM 703 N N . ALA A 1 89 ? -6.247 4.488 1.126 1.00 98.06 89 ALA A N 1
ATOM 704 C CA . ALA A 1 89 ? -6.440 3.541 2.210 1.00 98.06 89 ALA A CA 1
ATOM 705 C C . ALA A 1 89 ? -7.728 3.862 2.965 1.00 98.06 89 ALA A C 1
ATOM 707 O O . ALA A 1 89 ? -8.029 5.024 3.239 1.00 98.06 89 ALA A O 1
ATOM 708 N N . VAL A 1 90 ? -8.482 2.818 3.290 1.00 97.75 90 VAL A N 1
ATOM 709 C CA . VAL A 1 90 ? -9.633 2.898 4.182 1.00 97.75 90 VAL A CA 1
ATOM 710 C C . VAL A 1 90 ? -9.243 2.235 5.496 1.00 97.75 90 VAL A C 1
ATOM 712 O O . VAL A 1 90 ? -8.833 1.070 5.493 1.00 97.75 90 VAL A O 1
ATOM 715 N N . TYR A 1 91 ? -9.378 2.978 6.587 1.00 96.31 91 TYR A N 1
ATOM 716 C CA . TYR A 1 91 ? -9.112 2.539 7.951 1.00 96.31 91 TYR A CA 1
ATOM 717 C C . TYR A 1 91 ? -10.424 2.348 8.712 1.00 96.31 91 TYR A C 1
ATOM 719 O O . TYR A 1 91 ? -11.393 3.063 8.444 1.00 96.31 91 TYR A O 1
ATOM 727 N N . ASP A 1 92 ? -10.453 1.410 9.654 1.00 94.88 92 ASP A N 1
ATOM 728 C CA . ASP A 1 92 ? -11.476 1.369 10.700 1.00 94.88 92 ASP A CA 1
ATOM 729 C C . ASP A 1 92 ? -11.188 2.409 11.800 1.00 94.88 92 ASP A C 1
ATOM 731 O O . ASP A 1 92 ? -10.121 3.030 11.833 1.00 94.88 92 ASP A O 1
ATOM 735 N N . LYS A 1 93 ? -12.138 2.594 12.721 1.00 93.50 93 LYS A N 1
ATOM 736 C CA . LYS A 1 93 ? -11.998 3.484 13.889 1.00 93.50 93 LYS A CA 1
ATOM 737 C C . LYS A 1 93 ? -10.789 3.195 14.789 1.00 93.50 93 LYS A C 1
ATOM 739 O O . LYS A 1 93 ? -10.380 4.051 15.571 1.00 93.50 93 LYS A O 1
ATOM 744 N N . ASP A 1 94 ? -10.219 1.996 14.705 1.00 91.75 94 ASP A N 1
ATOM 745 C CA . ASP A 1 94 ? -9.071 1.583 15.503 1.00 91.75 94 ASP A CA 1
ATOM 746 C C . ASP A 1 94 ? -7.735 1.846 14.797 1.00 91.75 94 ASP A C 1
ATOM 748 O O . ASP A 1 94 ? -6.685 1.708 15.423 1.00 91.75 94 ASP A O 1
ATOM 752 N N . GLY A 1 95 ? -7.767 2.309 13.542 1.00 92.81 95 GLY A N 1
ATOM 753 C CA . GLY A 1 95 ? -6.585 2.583 12.727 1.00 92.81 95 GLY A CA 1
ATOM 754 C C . GLY A 1 95 ? -6.095 1.369 11.933 1.00 92.81 95 GLY A C 1
ATOM 755 O O . GLY A 1 95 ? -5.002 1.414 11.362 1.00 92.81 95 GLY A O 1
ATOM 756 N N . ASN A 1 96 ? -6.878 0.288 11.855 1.00 94.44 96 ASN A N 1
ATOM 757 C CA . ASN A 1 96 ? -6.535 -0.853 11.012 1.00 94.44 96 ASN A CA 1
ATOM 758 C C . ASN A 1 96 ? -6.983 -0.610 9.570 1.00 94.44 96 ASN A C 1
ATOM 760 O O . ASN A 1 96 ? -8.118 -0.217 9.308 1.00 94.44 96 ASN A O 1
ATOM 764 N N . ILE A 1 97 ? -6.120 -0.927 8.610 1.00 95.94 97 ILE A N 1
ATOM 765 C CA . ILE A 1 97 ? -6.441 -0.884 7.187 1.00 95.94 97 ILE A CA 1
ATOM 766 C C . ILE A 1 97 ? -7.415 -2.018 6.870 1.00 95.94 97 ILE A C 1
ATOM 768 O O . ILE A 1 97 ? -7.091 -3.206 6.987 1.00 95.94 97 ILE A O 1
ATOM 772 N N . ILE A 1 98 ? -8.591 -1.639 6.378 1.00 96.25 98 ILE A N 1
ATOM 773 C CA . ILE A 1 98 ? -9.609 -2.564 5.876 1.00 96.25 98 ILE A CA 1
ATOM 774 C C . ILE A 1 98 ? -9.495 -2.766 4.362 1.00 96.25 98 ILE A C 1
ATOM 776 O O . ILE A 1 98 ? -9.858 -3.826 3.844 1.00 96.25 98 ILE A O 1
ATOM 780 N N . LYS A 1 99 ? -8.984 -1.767 3.629 1.00 96.56 99 LYS A N 1
ATOM 781 C CA . LYS A 1 99 ? -8.856 -1.807 2.166 1.00 96.56 99 LYS A CA 1
ATOM 782 C C . LYS A 1 99 ? -7.823 -0.805 1.657 1.00 96.56 99 LYS A C 1
ATOM 784 O O . LYS A 1 99 ? -7.786 0.320 2.145 1.00 96.56 99 LYS A O 1
ATOM 789 N N . THR A 1 100 ? -7.089 -1.165 0.604 1.00 97.81 100 THR A N 1
ATOM 790 C CA . THR A 1 100 ? -6.319 -0.204 -0.201 1.00 97.81 100 THR A CA 1
ATOM 791 C C . THR A 1 100 ? -6.623 -0.324 -1.691 1.00 97.81 100 THR A C 1
ATOM 793 O O . THR A 1 100 ? -7.003 -1.385 -2.202 1.00 97.81 100 THR A O 1
ATOM 796 N N . ILE A 1 101 ? -6.477 0.795 -2.397 1.00 97.19 101 ILE A N 1
ATOM 797 C CA . ILE A 1 101 ? -6.391 0.848 -3.856 1.00 97.19 101 ILE A CA 1
ATOM 798 C C . ILE A 1 101 ? -5.150 1.658 -4.203 1.00 97.19 101 ILE A C 1
ATOM 800 O O . ILE A 1 101 ? -5.032 2.822 -3.819 1.00 97.19 101 ILE A O 1
ATOM 804 N N . GLU A 1 102 ? -4.248 1.043 -4.956 1.00 97.38 102 GLU A N 1
ATOM 805 C CA . GLU A 1 102 ? -2.911 1.570 -5.175 1.00 97.38 102 GLU A CA 1
ATOM 806 C C . GLU A 1 102 ? -2.583 1.589 -6.657 1.00 97.38 102 GLU A C 1
ATOM 808 O O . GLU A 1 102 ? -2.942 0.685 -7.424 1.00 97.38 102 GLU A O 1
ATOM 813 N N . ARG A 1 103 ? -1.887 2.640 -7.073 1.00 96.50 103 ARG A N 1
ATOM 814 C CA . ARG A 1 103 ? -1.452 2.794 -8.451 1.00 96.50 103 ARG A CA 1
ATOM 815 C C . ARG A 1 103 ? -0.128 3.527 -8.511 1.00 96.50 103 ARG A C 1
ATOM 817 O O . ARG A 1 103 ? -0.036 4.676 -8.091 1.00 96.50 103 ARG A O 1
ATOM 824 N N . PHE A 1 104 ? 0.830 2.904 -9.173 1.00 95.44 104 PHE A N 1
ATOM 825 C CA . PHE A 1 104 ? 2.150 3.441 -9.442 1.00 95.44 104 PHE A CA 1
ATOM 826 C C . PHE A 1 104 ? 2.422 3.440 -10.943 1.00 95.44 104 PHE A C 1
ATOM 828 O O . PHE A 1 104 ? 1.802 2.692 -11.704 1.00 95.44 104 PHE A O 1
ATOM 835 N N . LYS A 1 105 ? 3.310 4.323 -11.386 1.00 94.75 105 LYS A N 1
ATOM 836 C CA . LYS A 1 105 ? 3.716 4.457 -12.782 1.00 94.75 105 LYS A CA 1
ATOM 837 C C . LYS A 1 105 ? 5.227 4.519 -12.884 1.00 94.75 105 LYS A C 1
ATOM 839 O O . LYS A 1 105 ? 5.851 5.243 -12.108 1.00 94.75 105 LYS A O 1
ATOM 844 N N . ASN A 1 106 ? 5.761 3.885 -13.921 1.00 92.00 106 ASN A N 1
ATOM 845 C CA . ASN A 1 106 ? 7.177 3.948 -14.277 1.00 92.00 106 ASN A CA 1
ATOM 846 C C . ASN A 1 106 ? 8.081 3.532 -13.105 1.00 92.00 106 ASN A C 1
ATOM 848 O O . ASN A 1 106 ? 9.066 4.209 -12.798 1.00 92.00 106 ASN A O 1
ATOM 852 N N . ILE A 1 107 ? 7.690 2.467 -12.404 1.00 90.62 107 ILE A N 1
ATOM 853 C CA . ILE A 1 107 ? 8.479 1.885 -11.320 1.00 90.62 107 ILE A CA 1
ATOM 854 C C . ILE A 1 107 ? 9.286 0.705 -11.849 1.00 90.62 107 ILE A C 1
ATOM 856 O O . ILE A 1 107 ? 8.940 0.082 -12.847 1.00 90.62 107 ILE A O 1
ATOM 860 N N . ASN A 1 108 ? 10.366 0.352 -11.157 1.00 86.69 108 ASN A N 1
ATOM 861 C CA . ASN A 1 108 ? 11.139 -0.807 -11.574 1.00 86.69 108 ASN A CA 1
ATOM 862 C C . ASN A 1 108 ? 10.285 -2.081 -11.462 1.00 86.69 108 ASN A C 1
ATOM 864 O O . ASN A 1 108 ? 9.838 -2.439 -10.371 1.00 86.69 108 ASN A O 1
ATOM 868 N N . LEU A 1 109 ? 10.057 -2.746 -12.595 1.00 85.56 109 LEU A N 1
ATOM 869 C CA . LEU A 1 109 ? 9.287 -3.983 -12.647 1.00 85.56 109 LEU A CA 1
ATOM 870 C C . LEU A 1 109 ? 10.023 -5.113 -11.907 1.00 85.56 109 LEU A C 1
ATOM 872 O O . LEU A 1 109 ? 11.262 -5.134 -11.894 1.00 85.56 109 LEU A O 1
ATOM 876 N N . PRO A 1 110 ? 9.292 -6.098 -11.354 1.00 84.31 110 PRO A N 1
ATOM 877 C CA . PRO A 1 110 ? 9.899 -7.298 -10.799 1.00 84.31 110 PRO A CA 1
ATOM 878 C C . PRO A 1 110 ? 10.833 -7.964 -11.805 1.00 84.31 110 PRO A C 1
ATOM 880 O O . PRO A 1 110 ? 10.616 -7.923 -13.025 1.00 84.31 110 PRO A O 1
ATOM 883 N N . LYS A 1 111 ? 11.887 -8.596 -11.292 1.00 85.12 111 LYS A N 1
ATOM 884 C CA . LYS A 1 111 ? 12.933 -9.210 -12.112 1.00 85.12 111 LYS A CA 1
ATOM 885 C C . LYS A 1 111 ? 12.351 -10.237 -13.081 1.00 85.12 111 LYS A C 1
ATOM 887 O O . LYS A 1 111 ? 12.762 -10.288 -14.236 1.00 85.12 111 LYS A O 1
ATOM 892 N N . GLU A 1 112 ? 11.365 -10.998 -12.633 1.00 86.50 112 GLU A N 1
ATOM 893 C CA . GLU A 1 112 ? 10.673 -12.040 -13.386 1.00 86.50 112 GLU A CA 1
ATOM 894 C C . GLU A 1 112 ? 9.914 -11.441 -14.578 1.00 86.50 112 GLU A C 1
ATOM 896 O O . GLU A 1 112 ? 10.001 -11.959 -15.693 1.00 86.50 112 GLU A O 1
ATOM 901 N N . VAL A 1 113 ? 9.232 -10.309 -14.368 1.00 87.38 113 VAL A N 1
ATOM 902 C CA . VAL A 1 113 ? 8.503 -9.581 -15.421 1.00 87.38 113 VAL A CA 1
ATOM 903 C C . VAL A 1 113 ? 9.485 -9.014 -16.440 1.00 87.38 113 VAL A C 1
ATOM 905 O O . VAL A 1 113 ? 9.326 -9.232 -17.641 1.00 87.38 113 VAL A O 1
ATOM 908 N N . ASN A 1 114 ? 10.549 -8.359 -15.968 1.00 87.94 114 ASN A N 1
ATOM 909 C CA . ASN A 1 114 ? 11.613 -7.847 -16.828 1.00 87.94 114 ASN A CA 1
ATOM 910 C C . ASN A 1 114 ? 12.234 -8.966 -17.681 1.00 87.94 114 ASN A C 1
ATOM 912 O O . ASN A 1 114 ? 12.348 -8.835 -18.898 1.00 87.94 114 ASN A O 1
ATOM 916 N N . GLN A 1 115 ? 12.581 -10.102 -17.073 1.00 90.94 115 GLN A N 1
ATOM 917 C CA . GLN A 1 115 ? 13.136 -11.255 -17.786 1.00 90.94 115 GLN A CA 1
ATOM 918 C C . GLN A 1 115 ? 12.170 -11.827 -18.830 1.00 90.94 115 GLN A C 1
ATOM 920 O O . GLN A 1 115 ? 12.605 -12.199 -19.922 1.00 90.94 115 GLN A O 1
ATOM 925 N N . ALA A 1 116 ? 10.873 -11.897 -18.522 1.00 91.69 116 ALA A N 1
ATOM 926 C CA . ALA A 1 116 ? 9.859 -12.346 -19.470 1.00 91.69 116 ALA A CA 1
ATOM 927 C C . ALA A 1 116 ? 9.743 -11.397 -20.675 1.00 91.69 116 ALA A C 1
ATOM 929 O O . ALA A 1 116 ? 9.679 -11.865 -21.815 1.00 91.69 116 ALA A O 1
ATOM 930 N N . LEU A 1 117 ? 9.780 -10.080 -20.440 1.00 90.88 117 LEU A N 1
ATOM 931 C CA . LEU A 1 117 ? 9.758 -9.069 -21.499 1.00 90.88 117 LEU A CA 1
ATOM 932 C C . LEU A 1 117 ? 10.993 -9.166 -22.399 1.00 90.88 117 LEU A C 1
ATOM 934 O O . LEU A 1 117 ? 10.832 -9.238 -23.615 1.00 90.88 117 LEU A O 1
ATOM 938 N N . TYR A 1 118 ? 12.199 -9.265 -21.829 1.00 91.19 118 TYR A N 1
ATOM 939 C CA . TYR A 1 118 ? 13.435 -9.394 -22.614 1.00 91.19 118 TYR A CA 1
ATOM 940 C C . TYR A 1 118 ? 13.461 -10.648 -23.490 1.00 91.19 118 TYR A C 1
ATOM 942 O O . TYR A 1 118 ? 13.909 -10.590 -24.633 1.00 91.19 118 TYR A O 1
ATOM 950 N N . LYS A 1 119 ? 12.966 -11.781 -22.975 1.00 94.31 119 LYS A N 1
ATOM 951 C CA . LYS A 1 119 ? 12.880 -13.030 -23.748 1.00 94.31 119 LYS A CA 1
ATOM 952 C C . LYS A 1 119 ? 11.867 -12.934 -24.887 1.00 94.31 119 LYS A C 1
ATOM 954 O O . LYS A 1 119 ? 12.102 -13.489 -25.955 1.00 94.31 119 LYS A O 1
ATOM 959 N N . ARG A 1 120 ? 10.733 -12.269 -24.653 1.00 95.81 120 ARG A N 1
ATOM 960 C CA . ARG A 1 120 ? 9.628 -12.191 -25.616 1.00 95.81 120 ARG A CA 1
ATOM 961 C C . ARG A 1 120 ? 9.824 -11.102 -26.671 1.00 95.81 120 ARG A C 1
ATOM 963 O O . ARG A 1 120 ? 9.386 -11.284 -27.803 1.00 95.81 120 ARG A O 1
ATOM 970 N N . PHE A 1 121 ? 10.466 -9.995 -26.307 1.00 93.94 121 PHE A N 1
ATOM 971 C CA . PHE A 1 121 ? 10.654 -8.812 -27.148 1.00 93.94 121 PHE A CA 1
ATOM 972 C C . PHE A 1 121 ? 12.127 -8.366 -27.133 1.00 93.94 121 PHE A C 1
ATOM 974 O O . PHE A 1 121 ? 12.471 -7.337 -26.544 1.00 93.94 121 PHE A O 1
ATOM 981 N N . PRO A 1 122 ? 13.032 -9.140 -27.755 1.00 92.75 122 PRO A N 1
ATOM 982 C CA . PRO A 1 122 ? 14.453 -8.815 -27.763 1.00 92.75 122 PRO A CA 1
ATOM 983 C C . PRO A 1 122 ? 14.713 -7.474 -28.465 1.00 92.75 122 PRO A C 1
ATOM 985 O O . PRO A 1 122 ? 14.182 -7.209 -29.542 1.00 92.75 122 PRO A O 1
ATOM 988 N N . GLY A 1 123 ? 15.537 -6.623 -27.847 1.00 90.69 123 GLY A N 1
ATOM 989 C CA . GLY A 1 123 ? 15.898 -5.297 -28.369 1.00 90.69 123 GLY A CA 1
ATOM 990 C C . GLY A 1 123 ? 14.869 -4.187 -28.118 1.00 90.69 123 GLY A C 1
ATOM 991 O O . GLY A 1 123 ? 15.117 -3.045 -28.495 1.00 90.69 123 GLY A O 1
ATOM 992 N N . TRP A 1 124 ? 13.734 -4.485 -27.479 1.00 92.31 124 TRP A N 1
ATOM 993 C CA . TRP A 1 124 ? 12.722 -3.483 -27.147 1.00 92.31 124 TRP A CA 1
ATOM 994 C C . TRP A 1 124 ? 13.036 -2.790 -25.819 1.00 92.31 124 TRP A C 1
ATOM 996 O O . TRP A 1 124 ? 13.578 -3.393 -24.893 1.00 92.31 124 TRP A O 1
ATOM 1006 N N . THR A 1 125 ? 12.644 -1.521 -25.709 1.00 87.69 125 THR A N 1
ATOM 1007 C CA . THR A 1 125 ? 12.730 -0.741 -24.469 1.00 87.69 125 THR A CA 1
ATOM 1008 C C . THR A 1 125 ? 11.330 -0.465 -23.936 1.00 87.69 125 THR A C 1
ATOM 1010 O O . THR A 1 125 ? 10.460 0.015 -24.665 1.00 87.69 125 THR A O 1
ATOM 1013 N N . VAL A 1 126 ? 11.108 -0.743 -22.652 1.00 87.44 126 VAL A N 1
ATOM 1014 C CA . VAL A 1 126 ? 9.852 -0.405 -21.974 1.00 87.44 126 VAL A CA 1
ATOM 1015 C C . VAL A 1 126 ? 9.779 1.114 -21.815 1.00 87.44 126 VAL A C 1
ATOM 1017 O O . VAL A 1 126 ? 10.594 1.712 -21.121 1.00 87.44 126 VAL A O 1
ATOM 1020 N N . LYS A 1 127 ? 8.808 1.750 -22.483 1.00 89.06 127 LYS A N 1
ATOM 1021 C CA . LYS A 1 127 ? 8.601 3.209 -22.413 1.00 89.06 127 LYS A CA 1
ATOM 1022 C C . LYS A 1 127 ? 7.911 3.650 -21.114 1.00 89.06 127 LYS A C 1
ATOM 1024 O O . LYS A 1 127 ? 8.033 4.807 -20.723 1.00 89.06 127 LYS A O 1
ATOM 1029 N N . GLY A 1 128 ? 7.168 2.749 -20.480 1.00 88.44 128 GLY A N 1
ATOM 1030 C CA . GLY A 1 128 ? 6.506 2.987 -19.205 1.00 88.44 128 GLY A CA 1
ATOM 1031 C C . GLY A 1 128 ? 5.687 1.786 -18.754 1.00 88.44 128 GLY A C 1
ATOM 1032 O O . GLY A 1 128 ? 5.380 0.898 -19.551 1.00 88.44 128 GLY A O 1
ATOM 1033 N N . ASP A 1 129 ? 5.325 1.795 -17.479 1.00 89.12 129 ASP A N 1
ATOM 1034 C CA . ASP A 1 129 ? 4.570 0.741 -16.804 1.00 89.12 129 ASP A CA 1
ATOM 1035 C C . ASP A 1 129 ? 3.513 1.337 -15.869 1.00 89.12 129 ASP A C 1
ATOM 1037 O O . ASP A 1 129 ? 3.548 2.523 -15.515 1.00 89.12 129 ASP A O 1
ATOM 1041 N N . VAL A 1 130 ? 2.535 0.508 -15.498 1.00 92.56 130 VAL A N 1
ATOM 1042 C CA . VAL A 1 130 ? 1.537 0.845 -14.485 1.00 92.56 130 VAL A CA 1
ATOM 1043 C C . VAL A 1 130 ? 1.377 -0.336 -13.544 1.00 92.56 130 VAL A C 1
ATOM 1045 O O . VAL A 1 130 ? 0.707 -1.307 -13.873 1.00 92.56 130 VAL 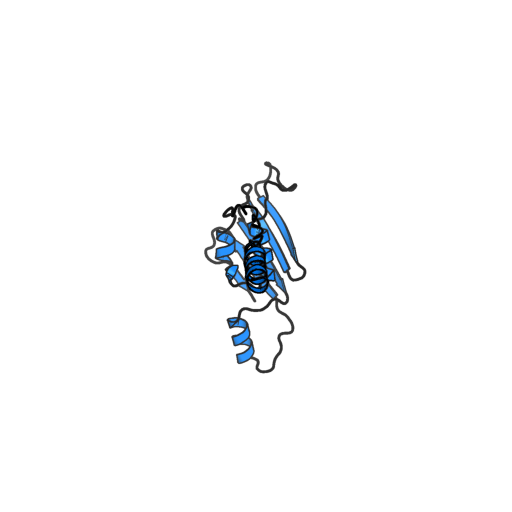A O 1
ATOM 1048 N N . TYR A 1 131 ? 1.899 -0.197 -12.334 1.00 91.94 131 TYR A N 1
ATOM 1049 C CA . TYR A 1 131 ? 1.697 -1.171 -11.273 1.00 91.94 131 TYR A CA 1
ATOM 1050 C C . TYR A 1 131 ? 0.452 -0.832 -10.451 1.00 91.94 131 TYR A C 1
ATOM 1052 O O . TYR A 1 131 ? 0.228 0.323 -10.081 1.00 91.94 131 TYR A O 1
ATOM 1060 N N . ARG A 1 132 ? -0.387 -1.830 -10.176 1.00 94.06 132 ARG A N 1
ATOM 1061 C CA . ARG A 1 132 ? -1.598 -1.696 -9.361 1.00 94.06 132 ARG A CA 1
ATOM 1062 C C . ARG A 1 132 ? -1.645 -2.776 -8.298 1.00 94.06 132 ARG A C 1
ATOM 1064 O O . ARG A 1 132 ? -1.453 -3.953 -8.606 1.00 94.06 132 ARG A O 1
ATOM 1071 N N . VAL A 1 133 ? -2.007 -2.365 -7.089 1.00 94.31 133 VAL A N 1
ATOM 1072 C CA . VAL A 1 133 ? -2.228 -3.254 -5.948 1.00 94.31 133 VA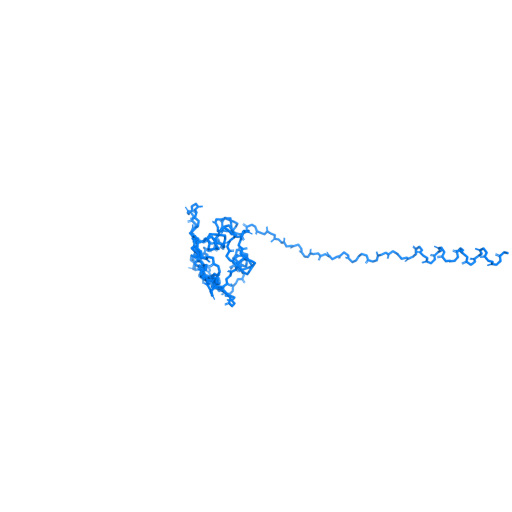L A CA 1
ATOM 1073 C C . VAL A 1 133 ? -3.597 -2.959 -5.361 1.00 94.31 133 VAL A C 1
ATOM 1075 O O . VAL A 1 133 ? -4.051 -1.813 -5.326 1.00 94.31 133 VAL A O 1
ATOM 1078 N N . SER A 1 134 ? -4.286 -4.006 -4.929 1.00 94.62 134 SER A N 1
ATOM 1079 C CA . SER A 1 134 ? -5.467 -3.859 -4.090 1.00 94.62 134 SER A CA 1
ATOM 1080 C C . SER A 1 134 ? -5.417 -4.852 -2.946 1.00 94.62 134 SER A C 1
ATOM 1082 O O . SER A 1 134 ? -5.350 -6.064 -3.188 1.00 94.62 134 SER A O 1
ATOM 1084 N N . TYR A 1 135 ? -5.529 -4.329 -1.733 1.00 95.69 135 TYR A N 1
ATOM 1085 C CA . TYR A 1 135 ? -5.705 -5.104 -0.518 1.00 95.69 135 TYR A CA 1
ATOM 1086 C C . TYR A 1 135 ? -7.142 -4.990 -0.010 1.00 95.69 135 TYR A C 1
ATOM 1088 O O . TYR A 1 135 ? -7.789 -3.943 -0.124 1.00 95.69 135 TYR A O 1
ATOM 1096 N N . ARG A 1 136 ? -7.631 -6.070 0.595 1.00 95.19 136 ARG A N 1
ATOM 1097 C CA . ARG A 1 136 ? -8.869 -6.093 1.369 1.00 95.19 136 ARG A CA 1
ATOM 1098 C C . ARG A 1 136 ? -8.684 -7.034 2.549 1.00 95.19 136 ARG A C 1
ATOM 1100 O O . ARG A 1 136 ? -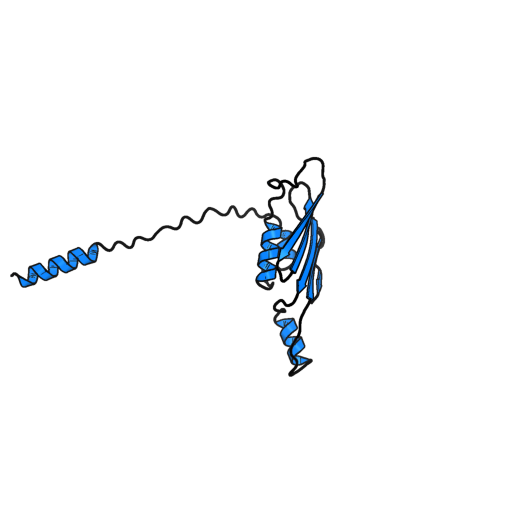8.324 -8.195 2.365 1.00 95.19 136 ARG A O 1
ATOM 1107 N N . GLN A 1 137 ? -8.968 -6.544 3.747 1.00 91.56 137 GLN A N 1
ATOM 1108 C CA . GLN A 1 137 ? -8.892 -7.340 4.964 1.00 91.56 137 GLN A CA 1
ATOM 1109 C C . GLN A 1 137 ? -9.811 -8.569 4.858 1.00 91.56 137 GLN A C 1
ATOM 1111 O O . GLN A 1 137 ? -10.945 -8.476 4.384 1.00 91.56 137 GLN A O 1
ATOM 1116 N N . GLY A 1 138 ? -9.295 -9.729 5.268 1.00 85.75 138 GLY A N 1
ATOM 1117 C CA . GLY A 1 138 ? -9.990 -11.016 5.167 1.00 85.75 138 GLY A CA 1
ATOM 1118 C C . GLY A 1 138 ? -9.825 -11.735 3.823 1.00 85.75 138 GLY A C 1
ATOM 1119 O O . GLY A 1 138 ? -10.291 -12.863 3.695 1.00 85.75 138 GLY A O 1
ATOM 1120 N N . GLN A 1 139 ? -9.152 -11.135 2.835 1.00 85.25 139 GLN A N 1
ATOM 1121 C CA . GLN A 1 139 ? -8.674 -11.864 1.658 1.00 85.25 139 GLN A CA 1
ATOM 1122 C C . GLN A 1 139 ? -7.238 -12.343 1.895 1.00 85.25 139 GLN A C 1
ATOM 1124 O O . GLN A 1 139 ? -6.385 -11.552 2.288 1.00 85.25 139 GLN A O 1
ATOM 1129 N N . GLU A 1 140 ? -6.973 -13.631 1.651 1.00 68.56 140 GLU A N 1
ATOM 1130 C CA . GLU A 1 140 ? -5.637 -14.225 1.841 1.00 68.56 140 GLU A CA 1
ATOM 1131 C C . GLU A 1 140 ? -4.577 -13.642 0.901 1.00 68.56 140 GLU A C 1
ATOM 1133 O O . GLU A 1 140 ? -3.412 -13.548 1.277 1.00 68.56 140 GLU A O 1
ATOM 1138 N N . VAL A 1 141 ? -4.962 -13.246 -0.318 1.00 75.38 141 VAL A N 1
ATOM 1139 C CA . VAL A 1 141 ? -4.020 -12.799 -1.351 1.00 75.38 141 VAL A CA 1
ATOM 1140 C C . VAL A 1 141 ? -4.462 -11.464 -1.936 1.00 75.38 141 VAL A C 1
ATOM 1142 O O . VAL A 1 141 ? -5.558 -11.344 -2.493 1.00 75.38 141 VAL A O 1
ATOM 1145 N N . SER A 1 142 ? -3.581 -10.468 -1.856 1.00 80.38 142 SER A N 1
ATOM 1146 C CA . SER A 1 142 ? -3.768 -9.175 -2.514 1.00 80.38 142 SER A CA 1
ATOM 1147 C C . SER A 1 142 ? -3.562 -9.293 -4.022 1.00 80.38 142 SER A C 1
ATOM 1149 O O . SER A 1 142 ? -2.689 -10.015 -4.507 1.00 80.38 142 SER A O 1
ATOM 1151 N N . LYS A 1 143 ? -4.361 -8.557 -4.799 1.00 82.00 143 LYS A N 1
ATOM 1152 C CA . LYS A 1 143 ? -4.275 -8.593 -6.264 1.00 82.00 143 LYS A CA 1
ATOM 1153 C C . LYS A 1 143 ? -3.215 -7.608 -6.753 1.00 82.00 143 LYS A C 1
ATOM 1155 O O . LYS A 1 143 ? -3.364 -6.407 -6.539 1.00 82.00 143 LYS A O 1
ATOM 1160 N N . LYS A 1 144 ? -2.200 -8.117 -7.456 1.00 83.38 144 LYS A N 1
ATOM 1161 C CA . LYS A 1 144 ? -1.147 -7.336 -8.125 1.00 83.38 144 LYS A CA 1
ATOM 1162 C C . LYS A 1 144 ? -1.298 -7.411 -9.641 1.00 83.38 144 LYS A C 1
ATOM 1164 O O . LYS A 1 144 ? -1.543 -8.489 -10.183 1.00 83.38 144 LYS A O 1
ATOM 1169 N N . ILE A 1 145 ? -1.166 -6.278 -10.323 1.00 82.75 145 ILE A N 1
ATOM 1170 C CA . ILE A 1 145 ? -1.210 -6.185 -11.789 1.00 82.75 145 ILE A CA 1
ATOM 1171 C C . ILE A 1 145 ? -0.080 -5.258 -12.240 1.00 82.75 145 ILE A C 1
ATOM 1173 O O . ILE A 1 145 ? 0.031 -4.150 -11.715 1.00 82.75 145 ILE A O 1
ATOM 1177 N N . TYR A 1 146 ? 0.719 -5.716 -13.202 1.00 79.25 146 TYR A N 1
ATOM 1178 C CA . TYR A 1 146 ? 1.795 -4.969 -13.861 1.00 79.25 146 TYR A CA 1
ATOM 1179 C C . TYR A 1 146 ? 1.464 -4.770 -15.342 1.00 79.25 146 TYR A C 1
ATOM 1181 O O . TYR A 1 146 ? 0.805 -5.676 -15.908 1.00 79.25 146 TYR A O 1
#

Radius of gyration: 26.0 Å; Cα contacts (8 Å, |Δi|>4): 187; chains: 1; bounding box: 88×30×57 Å

Secondary structure (DSSP, 8-state):
-HHHHHHHHHHHHHTT-----------------TTHHHHHHTTGGGS-HHHHHHHHHHHT--STTSTT--TT-SEEEEEEEETTEEEEEEEETTS-EEEEEEEEESPPPPHHHHHHHHHHSTT------EEEEEEETT-SS-EEE-

Organism: NCBI:txid376730

Nearest PDB structures (foldseek):
  4fr9-assembly1_A  TM=4.935E-01  e=7.932E-02  Bacteroides fragilis NCTC 9343
  4ipb-assembly2_B  TM=4.480E-01  e=2.899E-01  Bacteroides ovatus ATCC 8483
  4k61-assembly2_B  TM=3.817E-01  e=4.927E-01  Bacteroides uniformis ATCC 8492
  4hbr-assembly4_D  TM=3.378E-01  e=8.881E-01  Bacteroides eggerthii DSM 20697
  8j0o-assembly1_A  TM=4.473E-01  e=5.200E+00  Homo sapiens